Protein AF-A0AAJ6GVC3-F1 (afdb_monomer)

Secondary structure (DSSP, 8-state):
-------------------HHHHHHHHHHHHHHHHHHHHTT----HHHHHHHHHHHTTSS-HHHHHHHHHGGG--

Nearest PDB structures (foldseek):
  5eu0-assembly1_B  TM=8.643E-01  e=4.969E-02  Bartonella rochalimae ATCC BAA-1498
  5nh2-assembly1_B  TM=8.646E-01  e=4.254E-01  Bartonella henselae str. Houston-1
  8g2z-assembly1_1L  TM=3.483E-01  e=8.815E+00  Tetrahymena thermophila CU428

Solvent-accessible surface area (backbone atoms only — not comparable to full-atom values): 4750 Å² total; per-residue (Å²): 139,82,86,76,74,78,76,77,80,75,74,82,69,80,88,65,78,77,50,71,70,56,44,51,51,43,49,54,51,50,51,53,51,50,51,54,39,47,76,72,70,48,81,83,49,76,66,53,49,52,35,52,51,37,40,56,73,59,76,45,55,70,73,53,36,53,48,55,62,43,53,92,71,73,123

Foldseek 3Di:
DDPPPPPPPPPPPDDDQQDPVRLVVLVVVLVVVVVVCVVVVHDQDPQLVVLSVCVSRPVDDPVVSVCSVCVVPPD

Sequence (75 aa):
MNQKSKIHNRTLKASSSLDWDELHFREELLTHCVEEFLKKGFGLDSHLEQALDGYRAGRYDMSALQREIMRPYLH

Organism: NCBI:txid3112258

Structure (mmCIF, N/CA/C/O backbone):
data_AF-A0AAJ6GVC3-F1
#
_entry.id   AF-A0AAJ6GVC3-F1
#
loop_
_atom_site.group_PDB
_atom_site.id
_atom_site.type_symbol
_atom_site.label_atom_id
_atom_site.label_alt_id
_atom_site.label_comp_id
_atom_site.label_asym_id
_atom_site.label_entity_id
_atom_site.label_seq_id
_atom_site.pdbx_PDB_ins_code
_atom_site.Cartn_x
_atom_site.Cartn_y
_atom_site.Cartn_z
_atom_site.occupancy
_atom_site.B_iso_or_equiv
_atom_site.auth_seq_id
_atom_site.auth_comp_id
_atom_site.auth_asym_id
_atom_site.auth_atom_id
_atom_site.pdbx_PDB_model_num
ATOM 1 N N . MET A 1 1 ? 31.822 25.905 -28.284 1.00 39.44 1 MET A N 1
ATOM 2 C CA . MET A 1 1 ? 31.882 24.909 -27.190 1.00 39.44 1 MET A CA 1
ATOM 3 C C . MET A 1 1 ? 30.473 24.373 -26.975 1.00 39.44 1 MET A C 1
ATOM 5 O O . MET A 1 1 ? 29.675 25.054 -26.354 1.00 39.44 1 MET A O 1
ATOM 9 N N . ASN A 1 2 ? 30.138 23.214 -27.558 1.00 35.44 2 ASN A N 1
ATOM 10 C CA . ASN A 1 2 ? 28.806 22.606 -27.441 1.00 35.44 2 ASN A CA 1
ATOM 11 C C . ASN A 1 2 ? 28.854 21.446 -26.445 1.00 35.44 2 ASN A C 1
ATOM 13 O O . ASN A 1 2 ? 29.502 20.431 -26.703 1.00 35.44 2 ASN A O 1
ATOM 17 N N . GLN A 1 3 ? 28.150 21.607 -25.325 1.00 43.28 3 GLN A N 1
ATOM 18 C CA . GLN A 1 3 ? 27.892 20.554 -24.350 1.00 43.28 3 GLN A CA 1
ATOM 19 C C . GLN A 1 3 ? 26.992 19.497 -24.998 1.00 43.28 3 GLN A C 1
ATOM 21 O O . GLN A 1 3 ? 25.780 19.670 -25.112 1.00 43.28 3 GLN A O 1
ATOM 26 N N . LYS A 1 4 ? 27.585 18.396 -25.467 1.00 45.88 4 LYS A N 1
ATOM 27 C CA . LYS A 1 4 ? 26.823 17.193 -25.803 1.00 45.88 4 LYS A CA 1
ATOM 28 C C . LYS A 1 4 ? 26.483 16.484 -24.499 1.00 45.88 4 LYS A C 1
ATOM 30 O O . LYS A 1 4 ? 27.249 15.654 -24.017 1.00 45.88 4 LYS A O 1
ATOM 35 N N . SER A 1 5 ? 25.347 16.865 -23.923 1.00 49.78 5 SER A N 1
ATOM 36 C CA . SER A 1 5 ? 24.713 16.163 -22.815 1.00 49.78 5 SER A CA 1
ATOM 37 C C . SER A 1 5 ? 24.595 14.686 -23.170 1.00 49.78 5 SER A C 1
ATOM 39 O O . SER A 1 5 ? 23.909 14.296 -24.115 1.00 49.78 5 SER A O 1
ATOM 41 N N . LYS A 1 6 ? 25.342 13.876 -22.425 1.00 48.16 6 LYS A N 1
ATOM 42 C CA . LYS A 1 6 ? 25.352 12.421 -22.479 1.00 48.16 6 LYS A CA 1
ATOM 43 C C . LYS A 1 6 ? 23.966 11.960 -22.025 1.00 48.16 6 LYS A C 1
ATOM 45 O O . LYS A 1 6 ? 23.691 11.884 -20.829 1.00 48.16 6 LYS A O 1
ATOM 50 N N . ILE A 1 7 ? 23.066 11.751 -22.984 1.00 51.28 7 ILE A N 1
ATOM 51 C CA . ILE A 1 7 ? 21.761 11.141 -22.737 1.00 51.28 7 ILE A CA 1
ATOM 52 C C . ILE A 1 7 ? 22.072 9.737 -22.233 1.00 51.28 7 ILE A C 1
ATOM 54 O O . ILE A 1 7 ? 22.549 8.877 -22.974 1.00 51.28 7 ILE A O 1
ATOM 58 N N . HIS A 1 8 ? 21.905 9.554 -20.928 1.00 46.91 8 HIS A N 1
ATOM 59 C CA . HIS A 1 8 ? 21.990 8.254 -2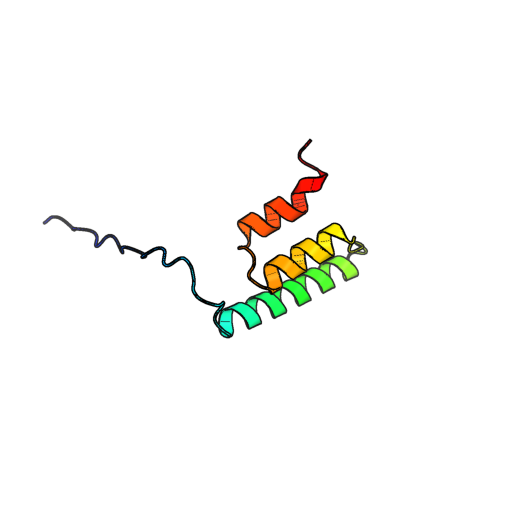0.299 1.00 46.91 8 HIS A CA 1
ATOM 60 C C . HIS A 1 8 ? 20.825 7.446 -20.860 1.00 46.91 8 HIS A C 1
ATOM 62 O O . HIS A 1 8 ? 19.679 7.629 -20.453 1.00 46.91 8 HIS A O 1
ATOM 68 N N . ASN A 1 9 ? 21.131 6.584 -21.829 1.00 41.47 9 ASN A N 1
ATOM 69 C CA . ASN A 1 9 ? 20.280 5.472 -22.214 1.00 41.47 9 ASN A CA 1
ATOM 70 C C . ASN A 1 9 ? 20.112 4.596 -20.971 1.00 41.47 9 ASN A C 1
ATOM 72 O O . ASN A 1 9 ? 20.883 3.669 -20.730 1.00 41.47 9 ASN A O 1
ATOM 76 N N . ARG A 1 10 ? 19.123 4.936 -20.142 1.00 46.72 10 ARG A N 1
ATOM 77 C CA . ARG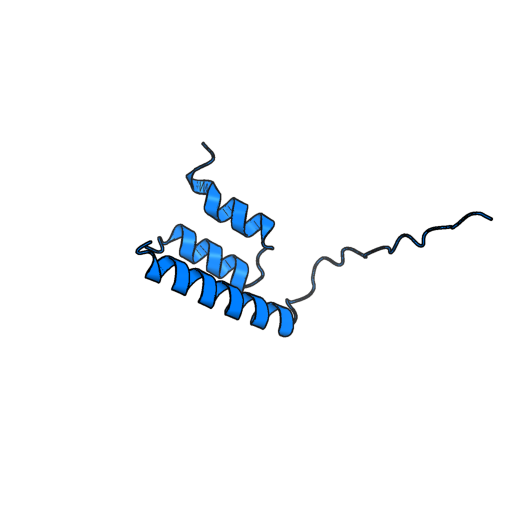 A 1 10 ? 18.558 4.034 -19.149 1.00 46.72 10 ARG A CA 1
ATOM 78 C C . ARG A 1 10 ? 17.829 2.982 -19.968 1.00 46.72 10 ARG A C 1
ATOM 80 O O . ARG A 1 10 ? 16.670 3.142 -20.335 1.00 46.72 10 ARG A O 1
ATOM 87 N N . THR A 1 11 ? 18.585 1.965 -20.359 1.00 43.75 11 THR A N 1
ATOM 88 C CA . THR A 1 11 ? 18.076 0.729 -20.926 1.00 43.75 11 THR A CA 1
ATOM 89 C C . THR A 1 11 ? 16.953 0.261 -20.012 1.00 43.75 11 THR A C 1
ATOM 91 O O . THR A 1 11 ? 17.201 -0.158 -18.883 1.00 43.75 11 THR A O 1
ATOM 94 N N . LEU A 1 12 ? 15.718 0.403 -20.492 1.00 52.12 12 LEU A N 1
ATOM 95 C CA . LEU A 1 12 ? 14.530 -0.235 -19.948 1.00 52.12 12 LEU A CA 1
ATOM 96 C C . LEU A 1 12 ? 14.743 -1.740 -20.086 1.00 52.12 12 LEU A C 1
ATOM 98 O O . LEU A 1 12 ? 14.322 -2.364 -21.057 1.00 52.12 12 LEU A O 1
ATOM 102 N N . LYS A 1 13 ? 15.476 -2.320 -19.137 1.00 42.03 13 LYS A N 1
ATOM 103 C CA . LYS A 1 13 ? 15.538 -3.761 -18.976 1.00 42.03 13 LYS A CA 1
ATOM 104 C C . LYS A 1 13 ? 14.310 -4.143 -18.166 1.00 42.03 13 LYS A C 1
ATOM 106 O O . LYS A 1 13 ? 14.341 -4.225 -16.945 1.00 42.03 13 LYS A O 1
ATOM 111 N N . ALA A 1 14 ? 13.207 -4.309 -18.888 1.00 58.12 14 ALA A N 1
ATOM 112 C CA . ALA A 1 14 ? 12.147 -5.194 -18.451 1.00 58.12 14 ALA A CA 1
ATOM 113 C C . ALA A 1 14 ? 12.780 -6.545 -18.063 1.00 58.12 14 ALA A C 1
ATOM 115 O O . ALA A 1 14 ? 13.692 -7.020 -18.746 1.00 58.12 14 ALA A O 1
ATOM 116 N N . SER A 1 15 ? 12.292 -7.121 -16.962 1.00 55.91 15 SER A N 1
ATOM 117 C CA . SER A 1 15 ? 12.676 -8.435 -16.428 1.00 55.91 15 SER A CA 1
ATOM 118 C C . SER A 1 15 ? 13.996 -8.487 -15.644 1.00 55.91 15 SER A C 1
ATOM 120 O O . SER A 1 15 ? 14.915 -9.225 -15.995 1.00 55.91 15 SER A O 1
ATOM 122 N N . SER A 1 16 ? 14.077 -7.781 -14.520 1.00 52.22 16 SER A N 1
ATOM 123 C CA . SER A 1 16 ? 14.937 -8.215 -13.415 1.00 52.22 16 SER A CA 1
ATOM 124 C C . SER A 1 16 ? 14.053 -8.496 -12.212 1.00 52.22 16 SER A C 1
ATOM 126 O O . SER A 1 16 ? 13.237 -7.652 -11.851 1.00 52.22 16 SER A O 1
ATOM 128 N N . SER A 1 17 ? 14.195 -9.692 -11.635 1.00 62.75 17 SER A N 1
ATOM 129 C CA . SER A 1 17 ? 13.765 -9.983 -10.264 1.00 62.75 17 SER A CA 1
ATOM 130 C C . SER A 1 17 ? 14.000 -8.749 -9.397 1.00 62.75 17 SER A C 1
ATOM 132 O O . SER A 1 17 ? 15.063 -8.137 -9.536 1.00 62.75 17 SER A O 1
ATOM 134 N N . LEU A 1 18 ? 13.032 -8.379 -8.553 1.00 70.56 18 LEU A N 1
ATOM 135 C CA . LEU A 1 18 ? 13.278 -7.344 -7.553 1.00 70.56 18 LEU A CA 1
ATOM 136 C C . LEU A 1 18 ? 14.568 -7.707 -6.818 1.00 70.56 18 LEU A C 1
ATOM 138 O O . LEU A 1 18 ? 14.739 -8.861 -6.407 1.00 70.56 18 LEU A O 1
ATOM 142 N N . ASP A 1 19 ? 15.487 -6.752 -6.737 1.00 82.44 19 ASP A N 1
ATOM 143 C CA . ASP A 1 19 ? 16.686 -6.941 -5.937 1.00 82.44 19 ASP A CA 1
ATOM 144 C C . ASP A 1 19 ? 16.293 -6.985 -4.451 1.00 82.44 19 ASP A C 1
ATOM 146 O O . ASP A 1 19 ? 15.250 -6.451 -4.058 1.00 82.44 19 ASP A O 1
ATOM 150 N N . TRP A 1 20 ? 17.098 -7.653 -3.627 1.00 82.19 20 TRP A N 1
ATOM 151 C CA . TRP A 1 20 ? 16.823 -7.806 -2.199 1.00 82.19 20 TRP A CA 1
ATOM 152 C C . TRP A 1 20 ? 16.648 -6.463 -1.488 1.00 82.19 20 TRP A C 1
ATOM 154 O O . TRP A 1 20 ? 15.767 -6.354 -0.635 1.00 82.19 20 TRP A O 1
ATOM 164 N N . ASP A 1 21 ? 17.407 -5.438 -1.885 1.00 88.00 21 ASP A N 1
ATOM 165 C CA . ASP A 1 21 ? 17.264 -4.086 -1.337 1.00 88.00 21 ASP A CA 1
ATOM 166 C C . ASP A 1 21 ? 15.890 -3.482 -1.666 1.00 88.00 21 ASP A C 1
ATOM 168 O O . ASP A 1 21 ? 15.267 -2.822 -0.834 1.00 88.00 21 ASP A O 1
ATOM 172 N N . GLU A 1 22 ? 15.373 -3.737 -2.870 1.00 88.00 22 GLU A N 1
ATOM 173 C CA . GLU A 1 22 ? 14.064 -3.235 -3.281 1.00 88.00 22 GLU A CA 1
ATOM 174 C C . GLU A 1 22 ? 12.925 -3.978 -2.573 1.00 88.00 22 GLU A C 1
ATOM 176 O O . GLU A 1 22 ? 11.948 -3.353 -2.159 1.00 88.00 22 GLU A O 1
ATOM 181 N N . LEU A 1 23 ? 13.053 -5.295 -2.389 1.00 88.25 23 LEU A N 1
ATOM 182 C CA .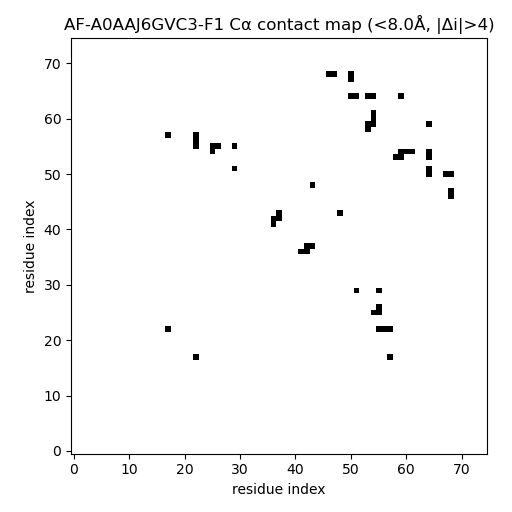 LEU A 1 23 ? 12.100 -6.082 -1.601 1.00 88.25 23 LEU A CA 1
ATOM 183 C C . LEU A 1 23 ? 12.047 -5.604 -0.148 1.00 88.25 23 LEU A C 1
ATOM 185 O O . LEU A 1 23 ? 10.957 -5.371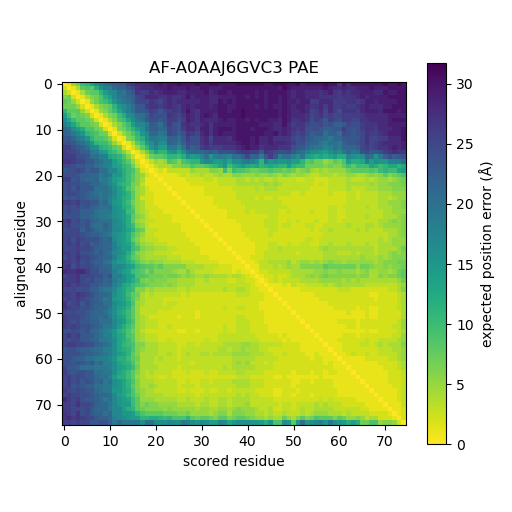 0.370 1.00 88.25 23 LEU A O 1
ATOM 189 N N . HIS A 1 24 ? 13.209 -5.409 0.482 1.00 90.12 24 HIS A N 1
ATOM 190 C CA . HIS A 1 24 ? 13.298 -4.918 1.856 1.00 90.12 24 HIS A CA 1
ATOM 191 C C . HIS A 1 24 ? 12.670 -3.529 1.992 1.00 90.12 24 HIS A C 1
ATOM 193 O O . HIS A 1 24 ? 11.820 -3.309 2.851 1.00 90.12 24 HIS A O 1
ATOM 199 N N . PHE A 1 25 ? 13.008 -2.613 1.081 1.00 91.06 25 PHE A N 1
ATOM 200 C CA . PHE A 1 25 ? 12.430 -1.274 1.064 1.00 91.06 25 PHE A CA 1
ATOM 201 C C . PHE A 1 25 ? 10.901 -1.296 0.928 1.00 91.06 25 PHE A C 1
ATOM 203 O O . PHE A 1 25 ? 10.197 -0.563 1.625 1.00 91.06 25 PHE A O 1
ATOM 210 N N . ARG A 1 26 ? 10.364 -2.137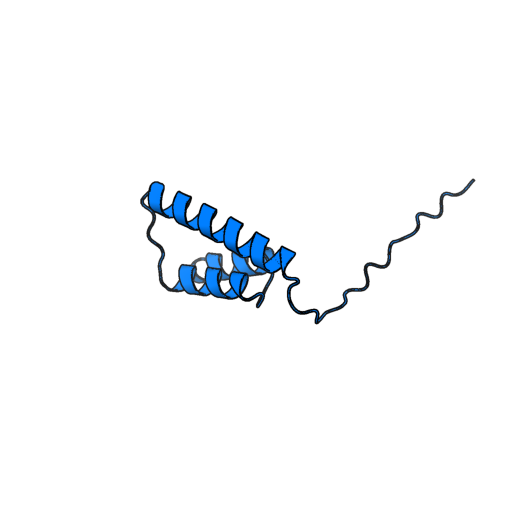 0.033 1.00 92.56 26 ARG A N 1
ATOM 211 C CA . ARG A 1 26 ? 8.912 -2.280 -0.153 1.00 92.56 26 ARG A CA 1
ATOM 212 C C . ARG A 1 26 ? 8.241 -2.821 1.109 1.00 92.56 26 ARG A C 1
ATOM 214 O O . ARG A 1 26 ? 7.183 -2.318 1.476 1.00 92.56 26 ARG A O 1
ATOM 221 N N . GLU A 1 27 ? 8.854 -3.797 1.771 1.00 91.88 27 GLU A N 1
ATOM 222 C CA . GLU A 1 27 ? 8.358 -4.380 3.020 1.00 91.88 27 GLU A CA 1
ATOM 223 C C . GLU A 1 27 ? 8.274 -3.340 4.146 1.00 91.88 27 GLU A C 1
ATOM 225 O O . GLU A 1 27 ? 7.225 -3.192 4.782 1.00 91.88 27 GLU A O 1
ATOM 230 N N . GLU A 1 28 ? 9.350 -2.578 4.359 1.00 93.62 28 GLU A N 1
ATOM 231 C CA . GLU A 1 28 ? 9.410 -1.530 5.383 1.00 93.62 28 GLU A CA 1
ATOM 232 C C . GLU A 1 28 ? 8.389 -0.422 5.116 1.00 93.62 28 GLU A C 1
ATOM 234 O O . G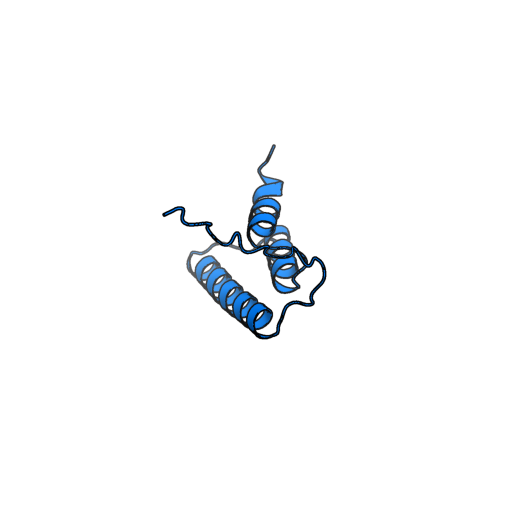LU A 1 28 ? 7.647 -0.018 6.015 1.00 93.62 28 GLU A O 1
ATOM 239 N N . LEU A 1 29 ? 8.309 0.037 3.863 1.00 92.31 29 LEU A N 1
ATOM 240 C CA . LEU A 1 29 ? 7.362 1.066 3.448 1.00 92.31 29 LEU A CA 1
ATOM 241 C C . LEU A 1 29 ? 5.917 0.626 3.703 1.00 92.31 29 LEU A C 1
ATOM 243 O O . LEU A 1 29 ? 5.138 1.379 4.287 1.00 92.31 29 LEU A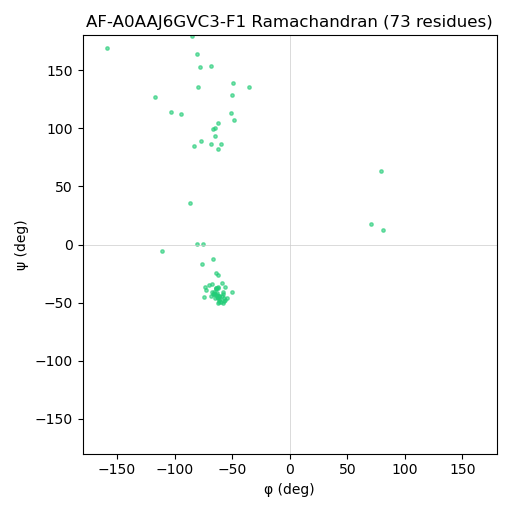 O 1
ATOM 247 N N . LEU A 1 30 ? 5.555 -0.586 3.271 1.00 93.56 30 LEU A N 1
ATOM 248 C CA . LEU A 1 30 ? 4.203 -1.113 3.436 1.00 93.56 30 LEU A CA 1
ATOM 249 C C . LEU A 1 30 ? 3.846 -1.310 4.907 1.00 93.56 30 LEU A C 1
ATOM 251 O O . LEU A 1 30 ? 2.745 -0.936 5.307 1.00 93.56 30 LEU A O 1
ATOM 255 N N . THR A 1 31 ? 4.774 -1.835 5.710 1.00 94.00 31 THR A N 1
ATOM 256 C CA . THR A 1 31 ? 4.576 -2.015 7.154 1.00 94.00 31 THR A CA 1
ATOM 257 C C . THR A 1 31 ? 4.264 -0.679 7.819 1.00 94.00 31 THR A C 1
ATOM 259 O O . THR A 1 31 ? 3.239 -0.550 8.487 1.00 94.00 31 THR A O 1
ATOM 262 N N . HIS A 1 32 ? 5.074 0.350 7.553 1.00 94.06 32 HIS A N 1
ATOM 263 C CA . HIS A 1 32 ? 4.841 1.678 8.113 1.00 94.06 32 HIS A CA 1
ATOM 264 C C . HIS A 1 32 ? 3.517 2.292 7.630 1.00 94.06 32 HIS A C 1
ATOM 266 O O . HIS A 1 32 ? 2.752 2.832 8.428 1.00 94.06 32 HIS A O 1
ATOM 272 N N . CYS A 1 33 ? 3.202 2.180 6.335 1.00 90.94 33 CYS A N 1
ATOM 273 C CA . CYS A 1 33 ? 1.946 2.689 5.786 1.00 90.94 33 CYS A CA 1
ATOM 274 C C . CYS A 1 33 ? 0.718 2.018 6.412 1.00 90.94 33 CYS A C 1
ATOM 276 O O . CYS A 1 33 ? -0.235 2.718 6.756 1.00 90.94 33 CYS A O 1
ATOM 278 N N . VAL A 1 34 ? 0.739 0.692 6.569 1.00 92.81 34 VAL A N 1
ATOM 279 C CA . VAL A 1 34 ? -0.350 -0.077 7.185 1.00 92.81 34 VAL A CA 1
ATOM 280 C C . VAL A 1 34 ? -0.510 0.293 8.655 1.00 92.81 34 VAL A C 1
ATOM 282 O O . VAL A 1 34 ? -1.627 0.570 9.088 1.00 92.81 34 VAL A O 1
ATOM 285 N N . GLU A 1 35 ? 0.584 0.367 9.414 1.00 94.50 35 GLU A N 1
ATOM 286 C CA . GLU A 1 35 ? 0.537 0.787 10.815 1.00 94.50 35 GLU A CA 1
ATOM 287 C C . GLU A 1 35 ? -0.087 2.176 10.977 1.00 94.50 35 GLU A C 1
ATOM 289 O O . GLU A 1 35 ? -0.958 2.367 11.826 1.00 94.50 35 GLU A O 1
ATOM 294 N N . GLU A 1 36 ? 0.320 3.149 10.160 1.00 93.94 36 GLU A N 1
ATOM 295 C CA . GLU A 1 36 ? -0.235 4.504 10.206 1.00 93.94 36 GLU A CA 1
ATOM 296 C C . GLU A 1 36 ? -1.705 4.551 9.766 1.00 93.94 36 GLU A C 1
ATOM 298 O O . GLU A 1 36 ? -2.488 5.326 10.321 1.00 93.94 36 GLU A O 1
ATOM 303 N N . PHE A 1 37 ? -2.112 3.709 8.812 1.00 90.81 37 PHE A N 1
ATOM 304 C CA . PHE A 1 37 ? -3.516 3.562 8.419 1.00 90.81 37 PHE A CA 1
ATOM 305 C C . PHE A 1 37 ? -4.372 3.050 9.581 1.00 90.81 37 PHE A C 1
ATOM 307 O O . PHE A 1 37 ? -5.384 3.665 9.929 1.00 90.81 37 PHE A O 1
ATOM 314 N N . LEU A 1 38 ? -3.922 1.971 10.224 1.00 91.56 38 LEU A N 1
ATOM 315 C CA . LEU A 1 38 ? -4.618 1.339 11.342 1.00 91.56 38 LEU A CA 1
ATOM 316 C C . LEU A 1 38 ? -4.663 2.257 12.571 1.00 91.56 38 LEU A C 1
ATOM 318 O O . LEU A 1 38 ? -5.714 2.392 13.196 1.00 91.56 38 LEU A O 1
ATOM 322 N N . LYS A 1 39 ? -3.567 2.963 12.88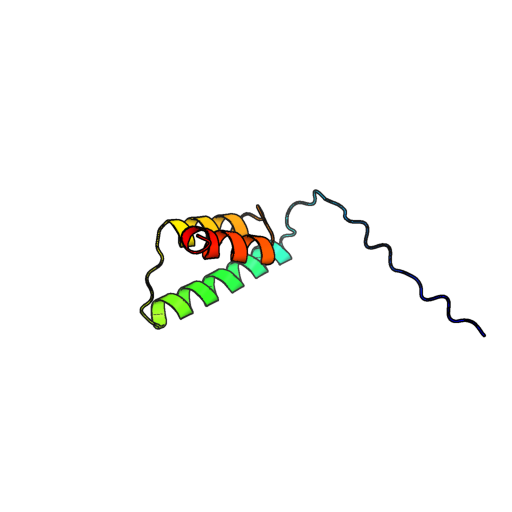6 1.00 94.44 39 LYS A N 1
ATOM 323 C CA . LYS A 1 39 ? -3.523 3.971 13.966 1.00 94.44 39 LYS A CA 1
ATOM 324 C C . LYS A 1 39 ? -4.533 5.099 13.766 1.00 94.44 39 LYS A C 1
ATOM 326 O O . LYS A 1 39 ? -5.060 5.627 14.741 1.00 94.44 39 LYS A O 1
ATOM 331 N N . LYS A 1 40 ? -4.811 5.473 12.515 1.00 93.81 40 LYS A N 1
ATOM 332 C CA . LYS A 1 40 ? -5.822 6.483 12.167 1.00 93.81 40 LYS A CA 1
ATOM 333 C C . LYS A 1 40 ? -7.254 5.934 12.164 1.00 93.81 40 LYS A C 1
ATOM 335 O O . LYS A 1 40 ? -8.183 6.695 11.908 1.00 93.81 40 LYS A O 1
ATOM 340 N N . GLY A 1 41 ? -7.441 4.649 12.469 1.00 92.62 41 GLY A N 1
ATOM 341 C CA . GLY A 1 41 ? -8.747 3.996 12.535 1.00 92.62 41 GLY A CA 1
ATOM 342 C C . GLY A 1 41 ? -9.304 3.569 11.177 1.00 92.62 41 GLY A C 1
ATOM 343 O O . GLY A 1 41 ? -10.483 3.229 11.093 1.00 92.62 41 GLY A O 1
ATOM 344 N N . PHE A 1 42 ? -8.490 3.581 10.116 1.00 88.44 42 PHE A N 1
ATOM 345 C CA . PHE A 1 42 ? -8.901 3.039 8.824 1.00 88.44 42 PHE A CA 1
ATOM 346 C C . PHE A 1 42 ? -8.770 1.517 8.827 1.00 88.44 42 PHE A C 1
ATOM 348 O O . PHE A 1 42 ? -7.761 0.973 9.272 1.00 88.44 42 PHE A O 1
ATOM 355 N N . GLY A 1 43 ? -9.787 0.832 8.307 1.00 87.75 43 GLY A N 1
ATOM 356 C CA . GLY A 1 43 ? -9.705 -0.596 8.016 1.00 87.75 43 GLY A CA 1
ATOM 357 C C . GLY A 1 43 ? -8.938 -0.855 6.720 1.00 87.75 43 GLY A C 1
ATOM 358 O O . GLY A 1 43 ? -8.931 -0.017 5.818 1.00 87.75 43 GLY A O 1
ATOM 359 N N . LEU A 1 44 ? -8.324 -2.032 6.624 1.00 90.12 44 LEU A N 1
ATOM 360 C CA . LEU A 1 44 ? -7.840 -2.578 5.362 1.00 90.12 44 LEU A CA 1
ATOM 361 C C . LEU A 1 44 ? -8.929 -3.490 4.802 1.00 90.12 44 LEU A C 1
ATOM 363 O O . LEU A 1 44 ? -9.257 -4.509 5.404 1.00 90.12 44 LEU A O 1
ATOM 367 N N . ASP A 1 45 ? -9.539 -3.095 3.689 1.00 91.75 45 ASP A N 1
ATOM 368 C CA . ASP A 1 45 ? -10.435 -3.988 2.962 1.00 91.75 45 ASP A CA 1
ATOM 369 C C . ASP A 1 45 ? -9.643 -4.967 2.080 1.00 91.75 45 ASP A C 1
ATOM 371 O O . ASP A 1 45 ? -8.463 -4.764 1.781 1.00 91.75 45 ASP A O 1
ATOM 375 N N . SER A 1 46 ? -10.307 -6.033 1.631 1.00 92.75 46 SER A N 1
ATOM 376 C CA . SER A 1 46 ? -9.662 -7.093 0.851 1.00 92.75 46 SER A CA 1
ATOM 377 C C . SER A 1 46 ? -9.087 -6.620 -0.487 1.00 92.75 46 SER A C 1
ATOM 379 O O . SER A 1 46 ? -8.163 -7.245 -1.001 1.00 92.75 46 SER A O 1
ATOM 381 N N . HIS A 1 47 ? -9.619 -5.546 -1.077 1.00 93.88 47 HIS A N 1
ATOM 382 C CA . HIS A 1 47 ? -9.083 -4.988 -2.319 1.00 93.88 47 HIS A CA 1
ATOM 383 C C . HIS A 1 47 ? -7.775 -4.242 -2.050 1.00 93.88 47 HIS A C 1
ATOM 385 O O . HIS A 1 47 ? -6.786 -4.451 -2.754 1.00 93.88 47 HIS A O 1
ATOM 391 N N . LEU A 1 48 ? -7.741 -3.428 -0.994 1.00 92.69 48 LEU A N 1
ATOM 392 C CA . LEU A 1 48 ? -6.531 -2.744 -0.556 1.00 92.69 48 LEU A CA 1
ATOM 393 C C . LEU A 1 48 ? -5.437 -3.745 -0.156 1.00 92.69 48 LEU A C 1
ATOM 395 O O . LEU A 1 48 ? -4.303 -3.595 -0.601 1.00 92.69 48 LEU A O 1
ATOM 399 N N . GLU A 1 49 ? -5.765 -4.797 0.598 1.00 94.25 49 GLU A N 1
ATOM 400 C CA . GLU A 1 49 ? -4.807 -5.857 0.959 1.00 94.25 49 GLU A CA 1
ATOM 401 C C . GLU A 1 49 ? -4.191 -6.519 -0.281 1.00 94.25 49 GLU A C 1
ATOM 403 O O . GLU A 1 49 ? -2.968 -6.595 -0.407 1.00 94.25 49 GLU A O 1
ATOM 408 N N . GLN A 1 50 ? -5.022 -6.919 -1.250 1.00 94.81 50 GLN A N 1
ATOM 409 C CA . GLN A 1 50 ? -4.548 -7.524 -2.498 1.00 94.81 50 GLN A CA 1
ATOM 410 C C . GLN A 1 50 ? -3.672 -6.566 -3.313 1.00 94.81 50 GLN A C 1
ATOM 412 O O . GLN A 1 50 ? -2.677 -6.990 -3.914 1.00 94.81 50 GLN A O 1
ATOM 417 N N . ALA A 1 51 ? -4.017 -5.276 -3.325 1.00 95.06 51 ALA A N 1
ATOM 418 C CA . ALA A 1 51 ? -3.231 -4.259 -4.003 1.00 95.06 51 ALA A CA 1
ATOM 419 C C . ALA A 1 51 ? -1.850 -4.077 -3.342 1.00 95.06 51 ALA A C 1
ATOM 421 O O . ALA A 1 51 ? -0.832 -3.997 -4.036 1.00 95.06 51 ALA A O 1
ATOM 422 N N . LEU A 1 52 ? -1.774 -4.056 -2.012 1.00 95.25 52 LEU A N 1
ATOM 423 C CA . LEU A 1 52 ? -0.497 -3.939 -1.304 1.00 95.25 52 LEU A CA 1
ATOM 424 C C . LEU A 1 52 ? 0.366 -5.197 -1.495 1.00 95.25 52 LEU A C 1
ATOM 426 O O . LEU A 1 52 ? 1.556 -5.074 -1.790 1.00 95.25 52 LEU A O 1
ATOM 430 N N . ASP A 1 53 ? -0.227 -6.391 -1.452 1.00 94.19 53 ASP A N 1
ATOM 431 C CA . ASP A 1 53 ? 0.489 -7.652 -1.684 1.00 94.19 53 ASP A CA 1
ATOM 432 C C . ASP A 1 53 ? 1.041 -7.772 -3.110 1.00 94.19 53 ASP A C 1
ATOM 434 O O . ASP A 1 53 ? 2.153 -8.264 -3.320 1.00 94.19 53 ASP A O 1
ATOM 438 N N . GLY A 1 54 ? 0.310 -7.286 -4.116 1.00 93.75 54 GLY A N 1
ATOM 439 C CA . GLY A 1 54 ? 0.820 -7.242 -5.484 1.00 93.75 54 GLY A CA 1
ATOM 440 C C . GLY A 1 54 ? 2.038 -6.322 -5.631 1.00 93.75 54 GLY A C 1
ATOM 441 O O . GLY A 1 54 ? 2.992 -6.680 -6.330 1.00 93.75 54 GLY A O 1
ATOM 442 N N . TYR A 1 55 ? 2.053 -5.185 -4.926 1.00 94.38 55 TYR A N 1
ATOM 443 C CA . TYR A 1 55 ? 3.214 -4.293 -4.881 1.00 94.38 55 TYR A CA 1
ATOM 444 C C . TYR A 1 55 ? 4.385 -4.927 -4.123 1.00 94.38 55 TYR A C 1
ATOM 446 O O . TYR A 1 55 ? 5.509 -4.907 -4.626 1.00 94.38 55 TYR A O 1
ATOM 454 N N . ARG A 1 56 ? 4.131 -5.552 -2.967 1.00 92.31 56 ARG A N 1
ATOM 455 C CA . ARG A 1 56 ? 5.131 -6.299 -2.183 1.00 92.31 56 ARG A CA 1
ATOM 456 C C . ARG A 1 56 ? 5.819 -7.373 -3.025 1.00 92.31 56 ARG A C 1
ATOM 458 O O . ARG A 1 56 ? 7.040 -7.461 -3.044 1.00 92.31 56 ARG A O 1
ATOM 465 N N . ALA A 1 57 ? 5.037 -8.137 -3.786 1.00 90.75 57 ALA A N 1
ATOM 466 C CA . ALA A 1 57 ? 5.530 -9.204 -4.655 1.00 90.75 57 ALA A CA 1
ATOM 467 C C . ALA A 1 57 ? 6.207 -8.707 -5.947 1.00 90.75 57 ALA A C 1
ATOM 469 O O . ALA A 1 57 ? 6.605 -9.521 -6.780 1.00 90.75 57 ALA A O 1
ATOM 470 N N . GLY A 1 58 ? 6.293 -7.392 -6.167 1.00 90.12 58 GLY A N 1
ATOM 471 C CA . GLY A 1 58 ? 6.904 -6.832 -7.371 1.00 90.12 58 GLY A CA 1
ATOM 472 C C . GLY A 1 58 ? 6.103 -7.026 -8.647 1.00 90.12 58 GLY A C 1
ATOM 473 O O . GLY A 1 58 ? 6.659 -6.881 -9.733 1.00 90.12 58 GLY A O 1
ATOM 474 N N . ARG A 1 59 ? 4.802 -7.332 -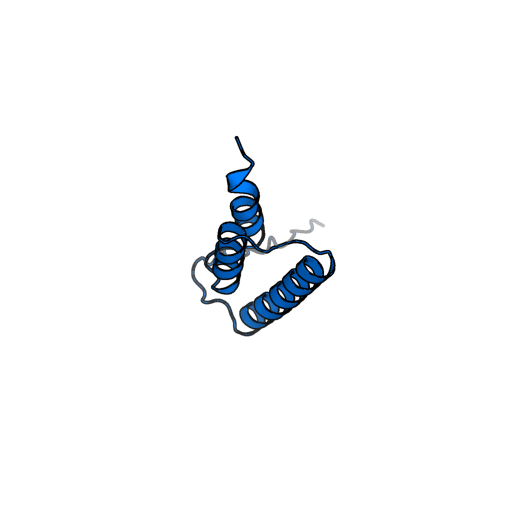8.551 1.00 91.62 59 ARG A N 1
ATOM 475 C CA . ARG A 1 59 ? 3.940 -7.462 -9.738 1.00 91.62 59 ARG A CA 1
ATOM 476 C C . ARG A 1 59 ? 3.810 -6.136 -10.485 1.00 91.62 59 ARG A C 1
ATOM 478 O O . ARG A 1 59 ? 3.526 -6.137 -11.680 1.00 91.62 59 ARG A O 1
ATOM 485 N N . TYR A 1 60 ? 4.006 -5.022 -9.782 1.00 90.88 60 TYR A N 1
ATOM 486 C CA . TYR A 1 60 ? 3.954 -3.678 -10.337 1.00 90.88 60 TYR A CA 1
ATOM 487 C C . TYR A 1 60 ? 4.709 -2.641 -9.489 1.00 90.88 60 TYR A C 1
ATOM 489 O O . TYR A 1 60 ? 5.145 -2.906 -8.365 1.00 90.88 60 TYR A O 1
ATOM 497 N N . ASP A 1 61 ? 4.887 -1.451 -10.064 1.00 90.75 61 ASP A N 1
ATOM 498 C CA . ASP A 1 61 ? 5.475 -0.275 -9.422 1.00 90.75 61 ASP A CA 1
ATOM 499 C C . ASP A 1 61 ? 4.446 0.548 -8.619 1.00 90.75 61 ASP A C 1
ATOM 501 O O . ASP A 1 61 ? 3.255 0.232 -8.566 1.00 90.75 61 ASP A O 1
ATOM 505 N N . MET A 1 62 ? 4.914 1.627 -7.988 1.00 91.19 62 MET A N 1
ATOM 506 C CA . MET A 1 62 ? 4.089 2.496 -7.144 1.00 91.19 62 MET A CA 1
ATOM 507 C C . MET A 1 62 ? 2.954 3.183 -7.923 1.00 91.19 62 MET A C 1
ATOM 509 O O . MET A 1 62 ? 1.852 3.352 -7.403 1.00 91.19 62 MET A O 1
ATOM 513 N N . SER A 1 63 ? 3.187 3.569 -9.181 1.00 92.44 63 SER A N 1
ATOM 514 C CA . SER A 1 63 ? 2.169 4.229 -10.009 1.00 92.44 63 SER A CA 1
ATOM 515 C C . SER A 1 63 ? 1.045 3.269 -10.398 1.00 92.44 63 SER A C 1
ATOM 517 O O . SER A 1 63 ? -0.117 3.659 -10.508 1.00 92.44 63 SER A O 1
ATOM 519 N N . ALA A 1 64 ? 1.364 1.997 -10.617 1.00 93.38 64 ALA A N 1
ATOM 520 C CA . ALA A 1 64 ? 0.368 0.954 -10.806 1.00 93.38 64 ALA A CA 1
ATOM 521 C C . ALA A 1 64 ? -0.337 0.566 -9.493 1.00 93.38 64 ALA A C 1
ATOM 523 O O . ALA A 1 64 ? -1.554 0.410 -9.525 1.00 93.38 64 ALA A O 1
ATOM 524 N N . LEU A 1 65 ? 0.353 0.545 -8.344 1.00 94.69 65 LEU A N 1
ATOM 525 C CA . LEU A 1 65 ? -0.295 0.382 -7.033 1.00 94.69 65 LEU A CA 1
ATOM 526 C C . LEU A 1 65 ? -1.371 1.452 -6.802 1.00 94.69 65 LEU A C 1
ATOM 528 O O . LEU A 1 65 ? -2.499 1.128 -6.445 1.00 94.69 65 LEU A O 1
ATOM 532 N N . GLN A 1 66 ? -1.048 2.723 -7.056 1.00 92.62 66 GLN A N 1
ATOM 533 C CA . GLN A 1 66 ? -2.009 3.821 -6.918 1.00 92.62 66 GLN A CA 1
ATOM 534 C C . GLN A 1 66 ? -3.248 3.615 -7.797 1.00 92.62 66 GLN A C 1
ATOM 536 O O . GLN A 1 66 ? -4.367 3.863 -7.354 1.00 92.62 66 GLN A O 1
ATOM 541 N N . ARG A 1 67 ? -3.066 3.133 -9.031 1.00 94.25 67 ARG A N 1
ATOM 542 C CA . ARG A 1 67 ? -4.184 2.833 -9.934 1.00 94.25 67 ARG A CA 1
ATOM 543 C C . ARG A 1 67 ? -5.035 1.672 -9.436 1.00 94.25 67 ARG A C 1
ATOM 545 O O . ARG A 1 67 ? -6.253 1.792 -9.486 1.00 94.25 67 ARG A O 1
ATOM 552 N N . GLU A 1 68 ? -4.424 0.596 -8.943 1.00 94.88 68 GLU A N 1
ATOM 553 C CA . GLU A 1 68 ? -5.177 -0.526 -8.373 1.00 94.88 68 GLU A CA 1
ATOM 554 C C . GLU A 1 68 ? -5.971 -0.080 -7.144 1.00 94.88 68 GLU A C 1
ATOM 556 O O . GLU A 1 68 ? -7.168 -0.331 -7.096 1.00 94.88 68 GLU A O 1
ATOM 561 N N . ILE A 1 69 ? -5.382 0.684 -6.217 1.00 93.62 69 ILE A N 1
ATOM 562 C CA . ILE A 1 69 ? -6.104 1.230 -5.051 1.00 93.62 69 ILE A CA 1
ATOM 563 C C . ILE A 1 69 ? -7.296 2.095 -5.482 1.00 93.62 69 ILE A C 1
ATOM 565 O O . ILE A 1 69 ? -8.381 1.978 -4.920 1.00 93.62 69 ILE A O 1
ATOM 569 N N . MET A 1 70 ? -7.116 2.945 -6.496 1.00 93.12 70 MET A N 1
ATOM 570 C CA . MET A 1 70 ? -8.170 3.841 -6.980 1.00 93.12 70 MET A CA 1
ATOM 571 C C . MET A 1 70 ? -9.231 3.138 -7.830 1.00 93.12 70 MET A C 1
ATOM 573 O O . MET A 1 70 ? -10.306 3.696 -8.032 1.00 93.12 70 MET A O 1
ATOM 577 N N . ARG A 1 71 ? -8.960 1.928 -8.327 1.00 92.06 71 ARG A N 1
ATOM 578 C CA . ARG A 1 71 ? -9.809 1.205 -9.283 1.00 92.06 71 ARG A CA 1
ATOM 579 C C . ARG A 1 71 ? -11.292 1.117 -8.896 1.00 92.06 71 ARG A C 1
ATOM 581 O O . ARG A 1 71 ? -12.107 1.335 -9.789 1.00 92.06 71 ARG A O 1
ATOM 588 N N . PRO A 1 72 ? -11.676 0.876 -7.627 1.00 90.56 72 PRO A N 1
ATOM 589 C CA . PRO A 1 72 ? -13.085 0.842 -7.225 1.00 90.56 72 PRO A CA 1
ATOM 590 C C . PRO A 1 72 ? -13.803 2.198 -7.316 1.00 90.56 72 PRO A C 1
ATOM 592 O O . PRO A 1 72 ? -15.024 2.251 -7.208 1.00 90.56 72 PRO A O 1
ATOM 595 N N . TYR A 1 73 ? -13.063 3.295 -7.488 1.00 87.88 73 TYR A N 1
ATOM 596 C CA . TYR A 1 73 ? -13.571 4.667 -7.449 1.00 87.88 73 TYR A CA 1
ATOM 597 C C . TYR A 1 73 ? -13.550 5.371 -8.815 1.00 87.88 73 TYR A C 1
ATOM 599 O O . TYR A 1 73 ? -14.040 6.491 -8.920 1.00 87.88 73 TYR A O 1
ATOM 607 N N . LEU A 1 74 ? -12.987 4.750 -9.858 1.00 86.19 74 LEU A N 1
ATOM 608 C CA . LEU A 1 74 ? -12.780 5.353 -11.187 1.00 86.19 74 LEU A CA 1
ATOM 609 C C . LEU A 1 74 ? -13.991 5.210 -12.137 1.00 86.19 74 LEU A C 1
ATOM 611 O O . LEU A 1 74 ? -13.800 5.009 -13.335 1.00 86.19 74 LEU A O 1
ATOM 615 N N . HIS A 1 75 ? -15.218 5.289 -11.614 1.00 68.50 75 HIS A N 1
ATOM 616 C CA . HIS A 1 75 ? -16.447 5.219 -12.419 1.00 68.50 75 HIS A CA 1
ATOM 617 C C . HIS A 1 75 ? -16.651 6.451 -13.309 1.00 68.50 75 HIS A C 1
ATOM 619 O O . HIS A 1 75 ? -16.476 7.583 -12.800 1.00 68.50 75 HIS A O 1
#

pLDDT: mean 81.26, std 18.82, range [35.44, 95.25]

Mean predicted aligned error: 10.46 Å

Radius of gyration: 17.32 Å; Cα contacts (8 Å, |Δi|>4): 29; chains: 1; bounding box: 48×35×41 Å